Protein AF-A0AAD7TB07-F1 (afdb_monomer)

InterPro domains:
  IPR012337 Ribonuclease H-like superfamily [SSF53098] (1-76)

Secondary structure (DSSP, 8-state):
-HHHHHHTHHHHHHHHHHTT-SSPPPPHHHHHHHHHHHHHHHHHHHHHHHHHT-SS--HHHHHHHHHHHHHHHHHHHHHHHHHHHHHGGGSS----------------

Radius of gyration: 25.09 Å; Cα contacts (8 Å, |Δi|>4): 20; chains: 1; bound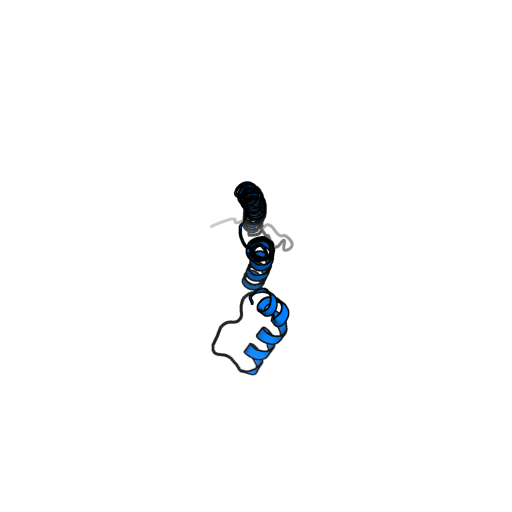ing box: 90×22×50 Å

Foldseek 3Di:
DLVVVLVCLVVVVVVCVVVVPPDDRDDPVVSVVSVLVVVLCVLVVVLCVVVVVDPDDDPVNVVVSVVVSVVSVVVSVVVVVVVVVVVVVVVPDPPDDDDDDDDDDDDD

Solvent-accessible surface area (backbone atoms only — not comparable to full-atom values): 6825 Å² total; per-residue (Å²): 110,71,60,59,54,62,75,37,45,68,60,50,54,51,47,43,61,73,67,64,49,100,62,85,77,80,50,72,67,54,53,50,49,53,53,52,51,46,60,61,46,48,59,54,50,55,52,47,53,62,51,68,74,42,98,73,78,50,70,71,58,50,51,52,54,53,52,48,50,53,52,54,53,56,49,51,52,51,55,53,59,59,54,60,66,57,61,71,67,71,77,70,77,86,78,81,86,71,85,88,77,93,77,85,93,73,88,132

Mean pred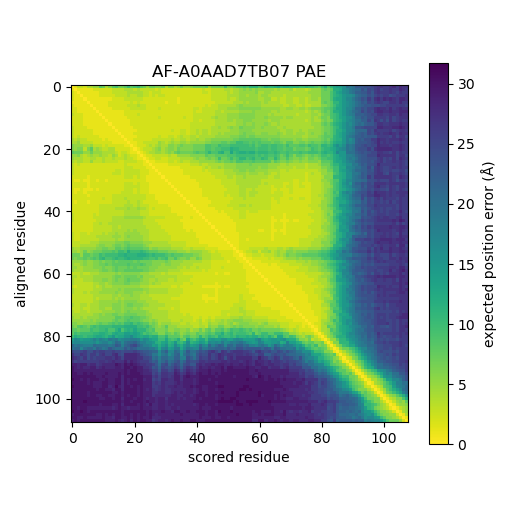icted aligned error: 11.68 Å

Structure (mmCIF, N/CA/C/O backbone):
data_AF-A0AAD7TB07-F1
#
_entry.id   AF-A0AAD7TB07-F1
#
loop_
_atom_site.group_PDB
_atom_site.id
_atom_site.type_symbol
_atom_site.label_atom_id
_atom_site.label_alt_id
_atom_site.label_comp_id
_atom_site.label_asym_id
_atom_site.label_entity_id
_atom_site.label_seq_id
_atom_site.pdbx_PDB_ins_code
_atom_site.Cartn_x
_atom_site.Cartn_y
_atom_site.Cartn_z
_atom_site.occupancy
_atom_site.B_iso_or_equiv
_atom_site.auth_seq_id
_atom_site.auth_comp_id
_atom_site.auth_asym_id
_atom_site.auth_atom_id
_atom_site.pdbx_PDB_model_num
ATOM 1 N N . MET A 1 1 ? -5.532 0.644 -6.893 1.00 85.06 1 MET A N 1
ATOM 2 C CA . MET A 1 1 ? -4.854 1.288 -8.046 1.00 85.06 1 MET A CA 1
ATOM 3 C C . MET A 1 1 ? -3.358 0.994 -8.065 1.00 85.06 1 MET A C 1
ATOM 5 O O . MET A 1 1 ? -2.930 0.288 -8.963 1.00 85.06 1 MET A O 1
ATOM 9 N N . LEU A 1 2 ? -2.570 1.447 -7.079 1.00 94.31 2 LEU A N 1
ATOM 10 C CA . LEU A 1 2 ? -1.108 1.251 -7.095 1.00 94.31 2 LEU A CA 1
ATOM 11 C C . LEU A 1 2 ? -0.678 -0.231 -7.066 1.00 94.31 2 LEU A C 1
ATOM 13 O O . LEU A 1 2 ? 0.256 -0.612 -7.761 1.00 94.31 2 LEU A O 1
ATOM 17 N N . LYS A 1 3 ? -1.416 -1.086 -6.346 1.00 94.38 3 LYS A N 1
ATOM 18 C CA . LYS A 1 3 ? -1.188 -2.540 -6.344 1.00 94.38 3 LYS A CA 1
ATOM 19 C C . LYS A 1 3 ? -1.310 -3.166 -7.741 1.00 94.38 3 LYS A C 1
ATOM 21 O O . LYS A 1 3 ? -0.428 -3.908 -8.143 1.00 94.38 3 LYS A O 1
ATOM 26 N N . LEU A 1 4 ? -2.338 -2.788 -8.508 1.00 95.00 4 LEU A N 1
ATOM 27 C CA . LEU A 1 4 ? -2.518 -3.248 -9.894 1.00 95.00 4 LEU A CA 1
ATOM 28 C C . LEU A 1 4 ? -1.375 -2.781 -10.801 1.00 95.00 4 LEU A C 1
ATOM 30 O O . LEU A 1 4 ? -0.918 -3.532 -11.658 1.00 95.00 4 LEU A O 1
ATOM 34 N N . PHE A 1 5 ? -0.904 -1.547 -10.604 1.00 95.56 5 PHE A N 1
ATOM 35 C CA . PHE A 1 5 ? 0.255 -1.020 -11.323 1.00 95.56 5 PHE A CA 1
ATOM 36 C C . PHE A 1 5 ? 1.509 -1.864 -11.051 1.00 95.56 5 PHE A C 1
ATOM 38 O O . PHE A 1 5 ? 2.207 -2.243 -11.986 1.00 95.56 5 PHE A O 1
ATOM 45 N N . LEU A 1 6 ? 1.750 -2.228 -9.788 1.00 96.38 6 LEU A N 1
ATOM 46 C CA . LEU A 1 6 ? 2.860 -3.097 -9.396 1.00 96.38 6 LEU A CA 1
ATOM 47 C C . LEU A 1 6 ? 2.723 -4.527 -9.946 1.00 96.38 6 LEU A C 1
ATOM 49 O O . LEU A 1 6 ? 3.704 -5.094 -10.423 1.00 96.38 6 LEU A O 1
ATOM 53 N N . GLU A 1 7 ? 1.522 -5.106 -9.900 1.00 96.25 7 GLU A N 1
ATOM 54 C CA . GLU A 1 7 ? 1.222 -6.433 -10.463 1.00 96.25 7 GLU A CA 1
ATOM 55 C C . GLU A 1 7 ? 1.398 -6.463 -11.988 1.00 96.25 7 GLU A C 1
ATOM 57 O O . GLU A 1 7 ? 1.769 -7.488 -12.553 1.00 96.25 7 GLU A O 1
ATOM 62 N N . SER A 1 8 ? 1.200 -5.322 -12.651 1.00 96.62 8 SER A N 1
ATOM 63 C CA . SER A 1 8 ? 1.341 -5.175 -14.102 1.00 96.62 8 SER A CA 1
ATOM 64 C C . SER A 1 8 ? 2.750 -4.762 -14.545 1.00 96.62 8 SER A C 1
ATOM 66 O O . SER A 1 8 ? 2.919 -4.410 -15.712 1.00 96.62 8 SER A O 1
ATOM 68 N N . LYS A 1 9 ? 3.762 -4.789 -13.660 1.00 95.56 9 LYS A N 1
ATOM 69 C CA . LYS A 1 9 ? 5.133 -4.315 -13.940 1.00 95.56 9 LYS A CA 1
ATOM 70 C C . LYS A 1 9 ? 5.672 -4.803 -15.289 1.00 95.56 9 LYS A C 1
ATOM 72 O O . LYS A 1 9 ? 6.070 -3.986 -16.116 1.00 95.56 9 LYS A O 1
ATOM 77 N N . ASP A 1 10 ? 5.645 -6.111 -15.534 1.00 95.50 10 ASP A N 1
ATOM 78 C CA . ASP A 1 10 ? 6.237 -6.696 -16.745 1.00 95.50 10 ASP A CA 1
ATOM 79 C C . ASP A 1 10 ? 5.467 -6.307 -18.012 1.00 95.50 10 ASP A C 1
ATOM 81 O O . ASP A 1 10 ? 6.065 -5.984 -19.039 1.00 95.50 10 ASP A O 1
ATOM 85 N N . ALA A 1 11 ? 4.134 -6.267 -17.929 1.00 96.12 11 ALA A N 1
ATOM 86 C CA . ALA A 1 11 ? 3.282 -5.838 -19.033 1.00 96.12 11 ALA A CA 1
ATOM 87 C C . ALA A 1 11 ? 3.498 -4.355 -19.370 1.00 96.12 11 ALA A C 1
ATOM 89 O O . ALA A 1 11 ? 3.567 -3.993 -20.546 1.00 96.12 11 ALA A O 1
ATOM 90 N N . ILE A 1 12 ? 3.653 -3.504 -18.351 1.00 95.56 12 ILE A N 1
ATOM 91 C CA . ILE A 1 12 ? 3.942 -2.075 -18.511 1.00 95.56 12 ILE A CA 1
ATOM 92 C C . ILE A 1 12 ? 5.305 -1.891 -19.179 1.00 95.56 12 ILE A C 1
ATOM 94 O O . ILE A 1 12 ? 5.385 -1.215 -20.202 1.00 95.56 12 ILE A O 1
ATOM 98 N N . ILE A 1 13 ? 6.358 -2.530 -18.658 1.00 94.88 13 ILE A N 1
ATOM 99 C CA . ILE A 1 13 ? 7.717 -2.439 -19.218 1.00 94.88 13 ILE A CA 1
ATOM 100 C C . ILE A 1 13 ? 7.738 -2.927 -20.671 1.00 94.88 13 ILE A C 1
ATOM 102 O O . ILE A 1 13 ? 8.276 -2.248 -21.545 1.00 94.88 13 ILE A O 1
ATOM 106 N N . SER A 1 14 ? 7.112 -4.074 -20.948 1.00 95.69 14 SER A N 1
ATOM 107 C CA . SER A 1 14 ? 7.032 -4.628 -22.301 1.00 95.69 14 SER A CA 1
ATOM 108 C C . SER A 1 14 ? 6.297 -3.689 -23.258 1.00 95.69 14 SER A C 1
ATOM 110 O O . SER A 1 14 ? 6.785 -3.425 -24.355 1.00 95.69 14 SER A O 1
ATOM 112 N N . THR A 1 15 ? 5.163 -3.128 -22.834 1.00 96.25 15 THR A N 1
ATOM 113 C CA . THR A 1 15 ? 4.376 -2.218 -23.674 1.00 96.25 15 THR A CA 1
ATOM 114 C C . THR A 1 15 ? 5.134 -0.925 -23.952 1.00 96.25 15 THR A C 1
ATOM 116 O O . THR A 1 15 ? 5.172 -0.503 -25.103 1.00 96.25 15 THR A O 1
ATOM 119 N N . LEU A 1 16 ? 5.782 -0.326 -22.943 1.00 96.00 16 LEU A N 1
ATOM 120 C CA . LEU A 1 16 ? 6.603 0.881 -23.111 1.00 96.00 16 LEU A CA 1
ATOM 121 C C . LEU A 1 16 ? 7.719 0.668 -24.140 1.00 96.00 16 LEU A C 1
ATOM 123 O O . LEU A 1 16 ? 7.938 1.534 -24.988 1.00 96.00 16 LEU A O 1
ATOM 127 N N . ALA A 1 17 ? 8.361 -0.504 -24.109 1.00 94.50 17 ALA A N 1
ATOM 128 C CA . ALA A 1 17 ? 9.373 -0.881 -25.087 1.00 94.50 17 ALA A CA 1
ATOM 129 C C . ALA A 1 17 ? 8.785 -1.064 -26.500 1.00 94.50 17 ALA A C 1
ATOM 131 O O . ALA A 1 17 ? 9.354 -0.561 -27.466 1.00 94.50 17 ALA A O 1
ATOM 132 N N . ILE A 1 18 ? 7.637 -1.743 -26.633 1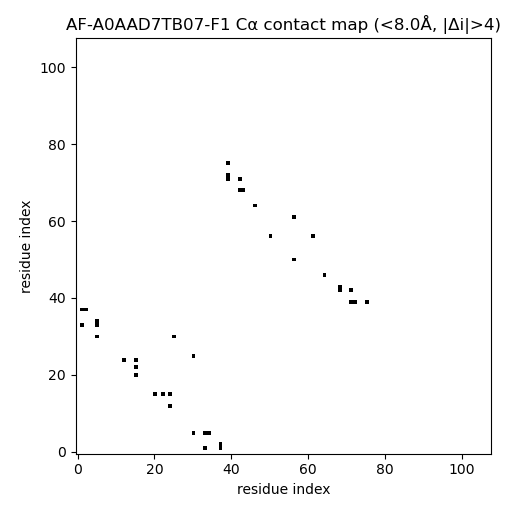.00 97.06 18 ILE A N 1
ATOM 133 C CA . ILE A 1 18 ? 6.989 -2.013 -27.931 1.00 97.06 18 ILE A CA 1
ATOM 134 C C . ILE A 1 18 ? 6.519 -0.724 -28.608 1.00 97.06 18 ILE A C 1
ATOM 136 O O . ILE A 1 18 ? 6.716 -0.549 -29.808 1.00 97.06 18 ILE A O 1
ATOM 140 N N . VAL A 1 19 ? 5.882 0.174 -27.855 1.00 97.00 19 VAL A N 1
ATOM 141 C CA . VAL A 1 19 ? 5.323 1.415 -28.414 1.00 97.00 19 VAL A CA 1
ATOM 142 C C . VAL A 1 19 ? 6.368 2.522 -28.555 1.00 97.00 19 VAL A C 1
ATOM 144 O O . VAL A 1 19 ? 6.028 3.604 -29.028 1.00 97.00 19 VAL A O 1
ATOM 147 N N . ASN A 1 20 ? 7.618 2.260 -28.147 1.00 94.06 20 ASN A N 1
ATOM 148 C CA . ASN A 1 20 ? 8.698 3.241 -28.073 1.00 94.06 20 ASN A CA 1
ATOM 149 C C . ASN A 1 20 ? 8.218 4.542 -27.410 1.00 94.06 20 ASN A C 1
ATOM 151 O O . ASN A 1 20 ? 8.298 5.632 -27.986 1.00 94.06 20 ASN A O 1
ATOM 155 N N . ALA A 1 21 ? 7.604 4.394 -26.232 1.00 93.62 21 ALA A N 1
ATOM 156 C CA . ALA A 1 21 ? 6.968 5.505 -25.545 1.00 93.62 21 ALA A CA 1
ATOM 157 C C . ALA A 1 21 ? 8.008 6.593 -25.217 1.00 93.62 21 ALA A C 1
ATOM 159 O O . ALA A 1 21 ? 9.098 6.262 -24.752 1.00 93.62 21 ALA A O 1
ATOM 160 N N . PRO A 1 22 ? 7.686 7.890 -25.379 1.00 93.38 22 PRO A N 1
ATOM 161 C CA . PRO A 1 22 ? 8.591 8.986 -25.034 1.00 93.38 22 PRO A CA 1
ATOM 162 C C . PRO A 1 22 ? 8.577 9.267 -23.519 1.00 93.38 22 PRO A C 1
ATOM 164 O O . PRO A 1 22 ? 8.451 10.413 -23.094 1.00 93.38 22 PRO A O 1
ATOM 167 N N . VAL A 1 23 ? 8.625 8.214 -22.702 1.00 93.38 23 VAL A N 1
ATOM 168 C CA . VAL A 1 23 ? 8.679 8.289 -21.239 1.00 93.38 23 VAL A CA 1
ATOM 169 C C . VAL A 1 23 ? 9.706 7.295 -20.725 1.00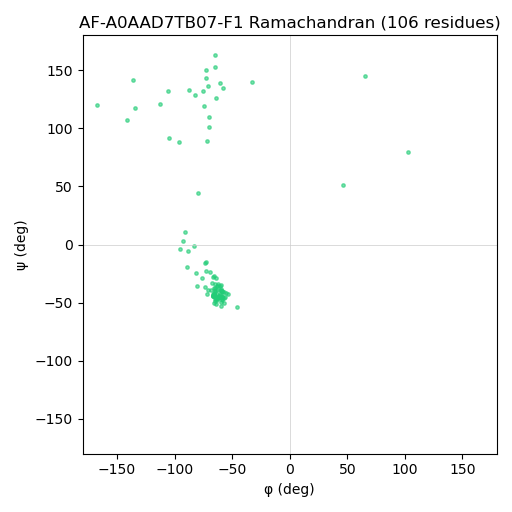 93.38 23 VAL A C 1
ATOM 171 O O . VAL A 1 23 ? 9.805 6.175 -21.229 1.00 93.38 23 VAL A O 1
ATOM 174 N N . ASP A 1 24 ? 10.445 7.702 -19.702 1.00 90.56 24 ASP A N 1
ATOM 175 C CA . ASP A 1 24 ? 11.418 6.828 -19.067 1.00 90.56 24 ASP A CA 1
ATOM 176 C C . ASP A 1 24 ? 10.706 5.734 -18.265 1.00 90.56 24 ASP A C 1
ATOM 178 O O . ASP A 1 24 ? 9.720 5.974 -17.559 1.00 90.56 24 ASP A O 1
ATOM 182 N N . ALA A 1 25 ? 11.204 4.505 -18.383 1.00 90.81 25 ALA A N 1
ATOM 183 C CA . ALA A 1 25 ? 10.756 3.414 -17.535 1.00 90.81 25 ALA A CA 1
ATOM 184 C C . ALA A 1 25 ? 11.301 3.607 -16.114 1.00 90.81 25 ALA A C 1
ATOM 186 O O . ALA A 1 25 ? 12.452 4.004 -15.934 1.00 90.81 25 ALA A O 1
ATOM 187 N N . LEU A 1 26 ? 10.492 3.256 -15.112 1.00 95.12 26 LEU A N 1
ATOM 188 C CA . LEU A 1 26 ? 10.942 3.237 -13.722 1.00 95.12 26 LEU A CA 1
ATOM 189 C C . LEU A 1 26 ? 12.150 2.303 -13.563 1.00 95.12 26 LEU A C 1
ATOM 191 O O . LEU A 1 26 ? 12.147 1.158 -14.038 1.00 95.12 26 LEU A O 1
ATOM 195 N N . THR A 1 27 ? 13.152 2.786 -12.844 1.00 95.19 27 THR A N 1
ATOM 196 C CA . THR A 1 27 ? 14.313 2.022 -12.395 1.00 95.19 27 THR A CA 1
ATOM 197 C C . THR A 1 27 ? 13.902 0.924 -11.415 1.00 95.19 27 THR A C 1
ATOM 199 O O . THR A 1 27 ? 12.815 0.931 -10.834 1.00 95.19 27 THR A O 1
ATOM 202 N N . GLN A 1 28 ? 14.785 -0.054 -11.203 1.00 93.44 28 GLN A N 1
ATOM 203 C CA . GLN A 1 28 ? 14.520 -1.127 -10.243 1.00 93.44 28 GLN A CA 1
ATOM 204 C C . GLN A 1 28 ? 14.308 -0.587 -8.818 1.00 93.44 28 GLN A C 1
ATOM 206 O O . GLN A 1 28 ? 13.406 -1.058 -8.132 1.00 93.44 28 GLN A O 1
ATOM 211 N N . GLU A 1 29 ? 15.068 0.434 -8.417 1.00 94.44 29 GLU A N 1
ATOM 212 C CA . GLU A 1 29 ? 14.917 1.096 -7.117 1.00 94.44 29 GLU A CA 1
ATOM 213 C C . GLU A 1 29 ? 13.532 1.739 -6.970 1.00 94.44 29 GLU A C 1
ATOM 215 O O . GLU A 1 29 ? 12.861 1.543 -5.960 1.00 94.44 29 GLU A O 1
ATOM 220 N N . GLU A 1 30 ? 13.042 2.431 -8.002 1.00 95.12 30 GLU A N 1
ATOM 221 C CA . GLU A 1 30 ? 11.698 3.020 -7.990 1.00 95.12 30 GLU A CA 1
ATOM 222 C C . GLU A 1 30 ? 10.597 1.953 -7.923 1.00 95.12 30 GLU A C 1
ATOM 224 O O . GLU A 1 30 ? 9.611 2.128 -7.206 1.00 95.12 30 GLU A O 1
ATOM 229 N N . TRP A 1 31 ? 10.761 0.813 -8.603 1.00 95.88 31 TRP A N 1
ATOM 230 C CA . TRP A 1 31 ? 9.830 -0.315 -8.468 1.00 95.88 31 TRP A CA 1
ATOM 231 C C . TRP A 1 31 ? 9.801 -0.894 -7.054 1.00 95.88 31 TRP A C 1
ATOM 233 O O . TRP A 1 31 ? 8.742 -1.328 -6.589 1.00 95.88 31 TRP A O 1
ATOM 243 N N . ASP A 1 32 ? 10.945 -0.918 -6.378 1.00 94.06 32 ASP A N 1
ATOM 244 C CA . ASP A 1 32 ? 11.033 -1.388 -5.001 1.00 94.06 32 ASP A CA 1
ATOM 245 C C . ASP A 1 32 ? 10.380 -0.386 -4.039 1.00 94.06 32 ASP A C 1
ATOM 247 O O . ASP A 1 32 ? 9.586 -0.800 -3.194 1.00 94.06 32 ASP A O 1
ATOM 251 N N . VAL A 1 33 ? 10.542 0.923 -4.266 1.00 93.88 33 VAL A N 1
ATOM 252 C CA . VAL A 1 33 ? 9.786 1.966 -3.546 1.00 93.88 33 VAL A CA 1
ATOM 253 C C . VAL A 1 33 ? 8.277 1.796 -3.744 1.00 93.88 33 VAL A C 1
ATOM 255 O O . VAL A 1 33 ? 7.522 1.836 -2.773 1.00 93.88 33 VAL A O 1
ATOM 258 N N . VAL A 1 34 ? 7.799 1.550 -4.969 1.00 95.62 34 VAL A N 1
ATOM 259 C CA . VAL A 1 34 ? 6.363 1.312 -5.228 1.00 95.62 34 VAL A CA 1
ATOM 260 C C . VAL A 1 34 ? 5.847 0.110 -4.425 1.00 95.62 34 VAL A C 1
ATOM 262 O O . VAL A 1 34 ? 4.740 0.158 -3.877 1.00 95.62 34 VAL A O 1
ATOM 265 N N . ARG A 1 35 ? 6.644 -0.958 -4.311 1.00 94.69 35 ARG A N 1
ATOM 266 C CA . ARG A 1 35 ? 6.309 -2.158 -3.527 1.00 94.69 35 ARG A CA 1
ATOM 267 C C . ARG A 1 35 ? 6.244 -1.865 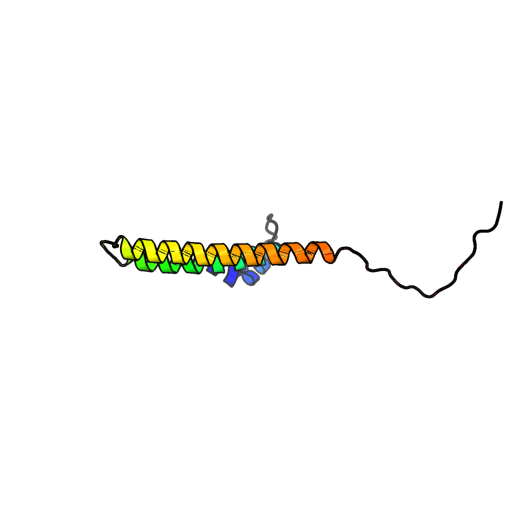-2.029 1.00 94.69 35 ARG A C 1
ATOM 269 O O . ARG A 1 35 ? 5.295 -2.290 -1.364 1.00 94.69 35 ARG A O 1
ATOM 276 N N . GLU A 1 36 ? 7.205 -1.113 -1.508 1.00 93.00 36 GLU A N 1
ATOM 277 C CA . GLU A 1 36 ? 7.211 -0.668 -0.111 1.00 93.00 36 GLU A CA 1
ATOM 278 C C . GLU A 1 36 ? 5.996 0.213 0.202 1.00 93.00 36 GLU A C 1
ATOM 280 O O . GLU A 1 36 ? 5.288 -0.025 1.183 1.00 93.00 36 GLU A O 1
ATOM 285 N N . VAL A 1 37 ? 5.679 1.171 -0.672 1.00 94.00 37 VAL A N 1
ATOM 286 C CA . VAL A 1 37 ? 4.506 2.041 -0.523 1.00 94.00 37 VAL A CA 1
ATOM 287 C C . VAL A 1 37 ? 3.214 1.225 -0.518 1.00 94.00 37 VAL A C 1
ATOM 289 O O . VAL A 1 37 ? 2.355 1.467 0.330 1.00 94.00 37 VAL A O 1
ATOM 292 N N . CYS A 1 38 ? 3.072 0.224 -1.395 1.00 95.19 38 CYS A N 1
ATOM 293 C CA . CYS A 1 38 ? 1.908 -0.670 -1.373 1.00 95.19 38 CYS A CA 1
ATOM 294 C C . CYS A 1 38 ? 1.763 -1.393 -0.026 1.00 95.19 38 CYS A C 1
ATOM 296 O O . CYS A 1 38 ? 0.651 -1.503 0.484 1.00 95.19 38 CYS A O 1
ATOM 298 N N . THR A 1 39 ? 2.877 -1.828 0.566 1.00 92.31 39 THR A N 1
ATOM 299 C CA . THR A 1 39 ? 2.896 -2.516 1.868 1.00 92.31 39 THR A CA 1
ATOM 300 C C . THR A 1 39 ? 2.423 -1.597 2.995 1.00 92.31 39 THR A C 1
ATOM 302 O O . THR A 1 39 ? 1.612 -1.988 3.833 1.00 92.31 39 THR A O 1
ATOM 305 N N . VAL A 1 40 ? 2.874 -0.339 3.003 1.00 93.81 40 VAL A N 1
ATOM 306 C CA . VAL A 1 40 ? 2.413 0.649 3.990 1.00 93.81 40 VAL A CA 1
ATOM 307 C C . VAL A 1 40 ? 0.924 0.944 3.798 1.00 93.81 40 VAL A C 1
ATOM 309 O O . VAL A 1 40 ? 0.161 0.906 4.767 1.00 93.81 40 VAL A O 1
ATOM 312 N N . LEU A 1 41 ? 0.501 1.211 2.559 1.00 95.50 41 LEU A 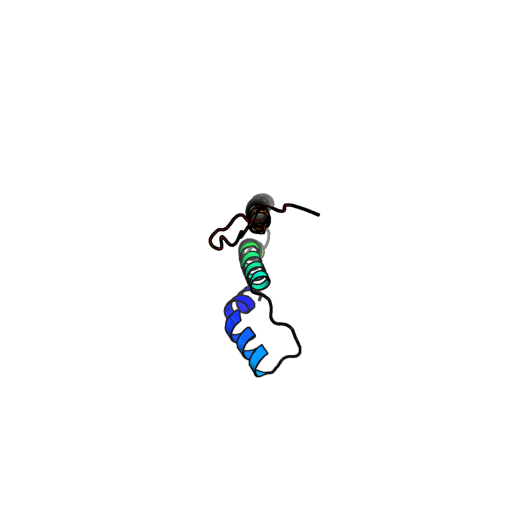N 1
ATOM 313 C CA . LEU A 1 41 ? -0.872 1.604 2.228 1.00 95.50 41 LEU A CA 1
ATOM 314 C C . LEU A 1 41 ? -1.908 0.508 2.496 1.00 95.50 41 LEU A C 1
ATOM 316 O O . LEU A 1 41 ? -3.048 0.844 2.806 1.00 95.50 41 LEU A O 1
ATOM 320 N N . GLU A 1 42 ? -1.530 -0.770 2.456 1.00 95.19 42 GLU A N 1
ATOM 321 C CA . GLU A 1 42 ? -2.429 -1.884 2.787 1.00 95.19 42 GLU A CA 1
ATOM 322 C C . GLU A 1 42 ? -3.047 -1.726 4.187 1.00 95.19 42 GLU A C 1
ATOM 324 O O . GLU A 1 42 ? -4.250 -1.908 4.376 1.00 95.19 42 GLU A O 1
ATOM 329 N N . SER A 1 43 ? -2.256 -1.295 5.174 1.00 95.44 43 SER A N 1
ATOM 330 C CA . SER A 1 43 ? -2.769 -1.056 6.528 1.00 95.44 43 SER A CA 1
ATOM 331 C C . SER A 1 43 ? -3.788 0.093 6.588 1.00 95.44 43 SER A C 1
ATOM 333 O O . SER A 1 43 ? -4.762 0.024 7.339 1.00 95.44 43 SER A O 1
ATOM 335 N N . PHE A 1 44 ? -3.619 1.126 5.759 1.00 96.81 44 PHE A N 1
ATOM 336 C CA . PHE A 1 44 ? -4.562 2.244 5.657 1.00 96.81 44 PHE A CA 1
ATOM 337 C C . PHE A 1 44 ? -5.848 1.847 4.933 1.00 96.81 44 PHE A C 1
ATOM 339 O O . PHE A 1 44 ? -6.925 2.308 5.313 1.00 96.81 44 PHE A O 1
ATOM 346 N N . GLU A 1 45 ? -5.753 0.988 3.919 1.00 96.62 45 GLU A N 1
ATOM 347 C CA . GLU A 1 45 ? -6.912 0.411 3.239 1.00 96.62 45 GLU A CA 1
ATOM 348 C C . GLU A 1 45 ? -7.769 -0.383 4.229 1.00 96.62 45 GLU A C 1
ATOM 350 O O . GLU A 1 45 ? -8.960 -0.106 4.346 1.00 96.62 45 GLU A O 1
ATOM 355 N N . GLN A 1 46 ? -7.164 -1.278 5.018 1.00 96.44 46 GLN A N 1
ATOM 356 C CA . GLN A 1 46 ? -7.877 -2.066 6.032 1.00 96.44 46 GLN A CA 1
ATOM 357 C C . GLN A 1 46 ? -8.612 -1.180 7.047 1.00 96.44 46 GLN A C 1
ATOM 359 O O . GLN A 1 46 ? -9.791 -1.396 7.324 1.00 96.44 46 GLN A O 1
ATOM 364 N N . VAL A 1 47 ? -7.946 -0.144 7.569 1.00 97.62 47 VAL A N 1
ATOM 365 C CA . VAL A 1 47 ? -8.568 0.803 8.509 1.00 97.62 47 VAL A CA 1
ATOM 366 C C . VAL A 1 47 ? -9.699 1.592 7.848 1.00 97.62 47 VAL A C 1
ATOM 368 O O . VAL A 1 47 ? -10.734 1.822 8.470 1.00 97.62 47 VAL A O 1
ATOM 371 N N . THR A 1 48 ? -9.522 1.997 6.592 1.00 97.06 48 THR A N 1
ATOM 372 C CA . THR A 1 48 ? -10.534 2.749 5.843 1.00 97.06 48 THR A CA 1
ATOM 373 C C . THR A 1 48 ? -11.768 1.893 5.576 1.00 97.06 48 THR A C 1
ATOM 375 O O . THR A 1 48 ? -12.880 2.363 5.800 1.00 97.06 48 THR A O 1
ATOM 378 N N . VAL A 1 49 ? -11.588 0.633 5.166 1.00 97.75 49 VAL A N 1
ATOM 379 C CA . VAL A 1 49 ? -12.678 -0.341 4.993 1.00 97.75 49 VAL A CA 1
ATOM 380 C C . VAL A 1 49 ? -13.445 -0.506 6.304 1.00 97.75 49 VAL A C 1
ATOM 382 O O . VAL A 1 49 ? -14.660 -0.317 6.330 1.00 97.75 49 VAL A O 1
ATOM 385 N N . GLU A 1 50 ? -12.731 -0.747 7.402 1.00 96.69 50 GLU A N 1
ATOM 386 C CA . GLU A 1 50 ? -13.301 -0.941 8.738 1.00 96.69 50 GLU A CA 1
ATOM 387 C C . GLU A 1 50 ? -14.091 0.281 9.246 1.00 96.69 50 GLU A C 1
ATOM 389 O O . GLU A 1 50 ? -15.138 0.137 9.880 1.00 96.69 50 GLU A O 1
ATOM 394 N N . ILE A 1 51 ? -13.603 1.495 8.974 1.00 97.00 51 ILE A N 1
ATOM 395 C CA . ILE A 1 51 ? -14.285 2.756 9.310 1.00 97.00 51 ILE A CA 1
ATOM 396 C C . ILE A 1 51 ? -15.506 2.966 8.411 1.00 97.00 51 ILE A C 1
ATOM 398 O O . ILE A 1 51 ? -16.564 3.358 8.893 1.00 97.00 51 ILE A O 1
ATOM 402 N N . SER A 1 52 ? -15.376 2.694 7.111 1.00 97.06 52 SER A N 1
ATOM 403 C CA . SER A 1 52 ? -16.442 2.913 6.126 1.00 97.06 52 SER A CA 1
ATOM 404 C C . SER A 1 52 ? -17.629 1.959 6.284 1.00 97.06 52 SER A C 1
ATOM 406 O O . SER A 1 52 ? -18.739 2.291 5.873 1.00 97.06 52 SER A O 1
ATOM 408 N N . ALA A 1 53 ? -17.410 0.795 6.902 1.00 96.75 53 ALA A N 1
ATOM 409 C CA . ALA A 1 53 ? -18.455 -0.178 7.199 1.00 96.75 53 ALA A CA 1
ATOM 410 C C . ALA A 1 53 ? -19.380 0.259 8.353 1.00 96.75 53 ALA A C 1
ATOM 412 O O . ALA A 1 53 ? -20.469 -0.293 8.516 1.00 96.75 53 ALA A O 1
ATOM 413 N N . GLU A 1 54 ? -18.976 1.250 9.154 1.00 95.00 54 GLU A N 1
ATOM 414 C CA . GLU A 1 54 ? -19.740 1.728 10.304 1.00 95.00 54 GLU A CA 1
ATOM 415 C C . GLU A 1 54 ? -20.407 3.078 10.034 1.00 95.00 54 GLU A C 1
ATOM 417 O O . GLU A 1 54 ? -19.778 4.052 9.630 1.00 95.00 54 GLU A O 1
ATOM 422 N N . ARG A 1 55 ? -21.700 3.180 10.366 1.00 94.88 55 ARG A N 1
ATOM 423 C CA . ARG A 1 55 ? -22.436 4.453 10.287 1.00 94.88 55 ARG A CA 1
ATOM 424 C C . ARG A 1 55 ? -21.939 5.487 11.305 1.00 94.88 55 ARG A C 1
ATOM 426 O O . ARG A 1 55 ? -21.995 6.683 11.039 1.00 94.88 55 ARG A O 1
ATOM 433 N N . TYR A 1 56 ? -21.492 5.025 12.473 1.00 95.94 56 TYR A N 1
ATOM 434 C CA . TYR A 1 56 ? -20.961 5.862 13.547 1.00 95.94 56 TYR A CA 1
ATOM 435 C C . TYR A 1 56 ? -19.782 5.155 14.203 1.00 95.94 56 TYR A C 1
ATOM 437 O O . TYR A 1 56 ? -19.967 4.205 14.961 1.00 95.94 56 TYR A O 1
ATOM 445 N N . VAL A 1 57 ? -18.577 5.647 13.934 1.00 96.25 57 VAL A N 1
ATOM 446 C CA . VAL A 1 57 ? -17.360 5.099 14.532 1.00 96.25 57 VAL A CA 1
ATOM 447 C C . VAL A 1 57 ? -17.163 5.680 15.925 1.00 96.25 57 VAL A C 1
ATOM 449 O O . VAL A 1 57 ? -17.175 6.897 16.123 1.00 96.25 57 VAL A O 1
ATOM 452 N N . THR A 1 58 ? -16.962 4.810 16.911 1.00 97.62 58 THR A N 1
ATOM 453 C CA . THR A 1 58 ? -16.700 5.239 18.290 1.00 97.62 58 THR A CA 1
ATOM 454 C C . THR A 1 58 ? -15.295 5.827 18.448 1.00 97.62 58 THR A C 1
ATOM 456 O O . THR A 1 58 ? -14.337 5.419 17.785 1.00 97.62 58 THR A O 1
ATOM 459 N N . ALA A 1 59 ? -15.139 6.761 19.391 1.00 97.25 59 ALA A N 1
ATOM 460 C CA . ALA A 1 59 ? -13.839 7.362 19.694 1.00 97.25 59 ALA A CA 1
ATOM 461 C C . ALA A 1 59 ? -12.802 6.325 20.168 1.00 97.25 59 ALA A C 1
ATOM 463 O O . ALA A 1 59 ? -11.624 6.428 19.828 1.00 97.25 59 ALA A O 1
ATOM 464 N N . SER A 1 60 ? -13.234 5.304 20.916 1.00 97.94 60 SER A N 1
ATOM 465 C CA . SER A 1 60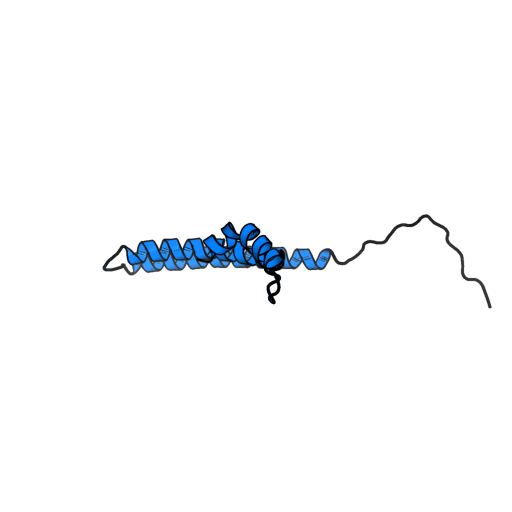 ? -12.368 4.208 21.363 1.00 97.94 60 SER A CA 1
ATOM 466 C C . SER A 1 60 ? -11.821 3.397 20.186 1.00 97.94 60 SER A C 1
ATOM 468 O O . SER A 1 60 ? -10.624 3.112 20.156 1.00 97.94 60 SER A O 1
ATOM 470 N N . LYS A 1 61 ? -12.655 3.088 19.184 1.00 96.75 61 LYS A N 1
ATOM 471 C CA . LYS A 1 61 ? -12.221 2.406 17.958 1.00 96.75 61 LYS A CA 1
ATOM 472 C C . LYS A 1 61 ? -11.244 3.267 17.157 1.00 96.75 61 LYS A C 1
ATOM 474 O O . LYS A 1 61 ? -10.165 2.790 16.809 1.00 96.75 61 LYS A O 1
ATOM 479 N N . MET A 1 62 ? -11.556 4.550 16.955 1.00 97.12 62 MET A N 1
ATOM 480 C CA . MET A 1 62 ? -10.646 5.490 16.284 1.00 97.12 62 MET A CA 1
ATOM 481 C C . MET A 1 62 ? -9.281 5.561 16.971 1.00 97.12 62 MET A C 1
ATOM 483 O O . MET A 1 62 ? -8.251 5.501 16.304 1.00 97.12 62 MET A O 1
ATOM 487 N N . LEU A 1 63 ? -9.252 5.649 18.304 1.00 98.12 63 LEU A N 1
ATOM 488 C CA . LEU A 1 63 ? -8.006 5.712 19.063 1.00 98.12 63 LEU A CA 1
ATOM 489 C C . LEU A 1 63 ? -7.127 4.478 18.815 1.00 98.12 63 LEU A C 1
ATOM 491 O O . LEU A 1 63 ? -5.927 4.626 18.575 1.00 98.12 63 LEU A O 1
ATOM 495 N N . LEU A 1 64 ? -7.715 3.279 18.841 1.00 98.06 64 LEU A N 1
ATOM 496 C CA . LEU A 1 64 ? -6.994 2.031 18.588 1.00 98.06 64 LEU A CA 1
ATOM 497 C C . LEU A 1 64 ? -6.439 1.973 17.160 1.00 98.06 64 LEU A C 1
ATOM 499 O O . LEU A 1 64 ? -5.253 1.691 16.985 1.00 98.06 64 LEU A O 1
ATOM 503 N N . LEU A 1 65 ? -7.259 2.297 16.157 1.00 97.75 65 LEU A N 1
ATOM 504 C CA . LEU A 1 65 ? -6.857 2.282 14.746 1.00 97.75 65 LEU A CA 1
ATOM 505 C C . LEU A 1 65 ? -5.732 3.293 14.477 1.00 97.75 65 LEU A C 1
ATOM 507 O O . LEU A 1 65 ? -4.702 2.934 13.906 1.00 97.75 65 LEU A O 1
ATOM 511 N N . CYS A 1 66 ? -5.860 4.525 14.979 1.00 97.25 66 CYS A N 1
ATOM 512 C CA . CYS A 1 66 ? -4.827 5.556 14.855 1.00 97.25 66 CYS A CA 1
ATOM 513 C C . CYS A 1 66 ? -3.501 5.129 15.499 1.00 97.25 66 CYS A C 1
ATOM 515 O O . CYS A 1 66 ? -2.437 5.300 14.903 1.00 97.25 66 CYS A O 1
ATOM 517 N N . LYS A 1 67 ? -3.539 4.552 16.708 1.00 98.00 67 LYS A N 1
ATOM 518 C CA . LYS A 1 67 ? -2.331 4.057 17.389 1.00 98.00 67 LYS A CA 1
ATOM 519 C C . LYS A 1 67 ? -1.698 2.879 16.648 1.00 98.00 67 LYS A C 1
ATOM 521 O O . LYS A 1 67 ? -0.471 2.803 16.571 1.00 98.00 67 LYS A O 1
ATOM 526 N N . GLY A 1 68 ? -2.517 1.992 16.086 1.00 96.88 68 GLY A N 1
ATOM 527 C CA . GLY A 1 68 ? -2.073 0.891 15.235 1.00 96.88 68 GLY A CA 1
ATOM 528 C C . GLY A 1 68 ? -1.318 1.389 14.004 1.00 96.88 68 GLY A C 1
ATOM 529 O O . GLY A 1 68 ? -0.163 1.009 13.807 1.00 96.88 68 GLY A O 1
ATOM 530 N N . LEU A 1 69 ? -1.919 2.308 13.241 1.00 97.19 69 LEU A N 1
ATOM 531 C CA . LEU A 1 69 ? -1.292 2.909 12.059 1.00 97.19 69 LEU A CA 1
ATOM 532 C C . LEU A 1 69 ? 0.018 3.621 12.410 1.00 97.19 69 LEU A C 1
ATOM 534 O O . LEU A 1 69 ? 1.045 3.343 11.797 1.00 97.19 69 LEU A O 1
ATOM 538 N N . GLN A 1 70 ? 0.027 4.450 13.461 1.00 96.81 70 GLN A N 1
ATOM 539 C CA . GLN A 1 70 ? 1.245 5.123 13.935 1.00 96.81 70 GLN A CA 1
ATOM 540 C C . GLN A 1 70 ? 2.381 4.131 14.213 1.00 96.81 70 GLN A C 1
ATOM 542 O O . GLN A 1 70 ? 3.528 4.375 13.837 1.00 96.81 70 GLN A O 1
ATOM 547 N N . LYS A 1 71 ? 2.076 2.994 14.849 1.00 96.38 71 LYS A N 1
ATOM 548 C CA . LYS A 1 71 ? 3.064 1.950 15.145 1.00 96.38 71 LYS A CA 1
ATOM 549 C C . LYS A 1 71 ? 3.596 1.287 13.871 1.00 96.38 71 LYS A C 1
ATOM 551 O O . LYS A 1 71 ? 4.803 1.068 13.772 1.00 96.38 71 LYS A O 1
ATOM 556 N N . ILE A 1 72 ? 2.721 0.966 12.918 1.00 94.50 72 ILE A N 1
ATOM 557 C CA . ILE A 1 72 ? 3.094 0.321 11.650 1.00 94.50 72 ILE A CA 1
ATOM 558 C C . ILE A 1 72 ? 3.974 1.253 10.812 1.00 94.50 72 ILE A C 1
ATOM 560 O O . ILE A 1 72 ? 5.037 0.832 10.354 1.00 94.50 72 ILE A O 1
ATOM 564 N N . THR A 1 73 ? 3.591 2.522 10.666 1.00 93.94 73 THR A N 1
ATOM 565 C CA . THR A 1 73 ? 4.372 3.505 9.903 1.00 93.94 73 THR A CA 1
ATOM 566 C C . THR A 1 73 ? 5.715 3.796 10.575 1.00 93.94 73 THR A C 1
ATOM 568 O O . THR A 1 73 ? 6.743 3.821 9.904 1.00 93.94 73 THR A O 1
ATOM 571 N N . ALA A 1 74 ? 5.752 3.930 11.907 1.00 93.88 74 ALA A N 1
ATOM 572 C CA . ALA A 1 74 ? 7.007 4.124 12.636 1.00 93.88 74 ALA A CA 1
ATOM 573 C C . ALA A 1 74 ? 7.966 2.932 12.491 1.00 93.88 74 ALA A C 1
ATOM 575 O O . ALA A 1 74 ? 9.182 3.116 12.468 1.00 93.88 74 ALA A O 1
ATOM 576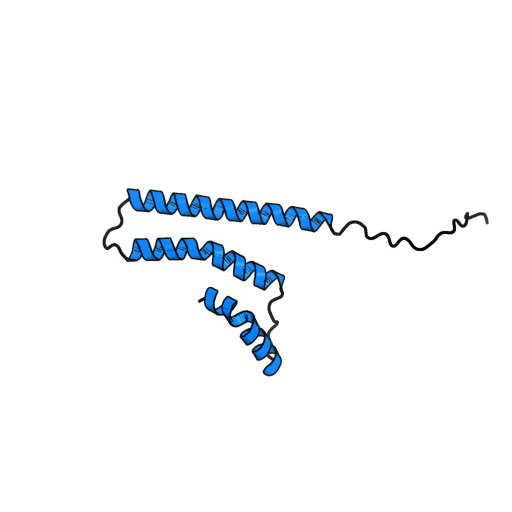 N N . ARG A 1 75 ? 7.435 1.707 12.393 1.00 92.00 75 ARG A N 1
ATOM 577 C CA . ARG A 1 75 ? 8.238 0.511 12.122 1.00 92.00 75 ARG A CA 1
ATOM 578 C C . ARG A 1 75 ? 8.854 0.564 10.722 1.00 92.00 75 ARG A C 1
ATOM 580 O O . ARG A 1 75 ? 10.066 0.411 10.618 1.00 92.00 75 ARG A O 1
ATOM 587 N N . HIS A 1 76 ? 8.052 0.840 9.694 1.00 89.31 76 HIS A N 1
ATOM 588 C CA . HIS A 1 76 ? 8.544 0.936 8.315 1.00 89.31 76 HIS A CA 1
ATOM 589 C C . HIS A 1 76 ? 9.604 2.034 8.167 1.00 89.31 76 HIS A C 1
ATOM 591 O O . HIS A 1 76 ? 10.640 1.806 7.554 1.00 89.31 76 HIS A O 1
ATOM 597 N N . GLN A 1 77 ? 9.422 3.186 8.822 1.00 87.31 77 GLN A N 1
ATOM 598 C CA . GLN A 1 77 ? 10.422 4.258 8.809 1.00 87.31 77 GLN A CA 1
ATOM 599 C C . GLN A 1 77 ? 11.784 3.798 9.352 1.00 87.31 77 GLN A C 1
ATOM 601 O O . GLN A 1 77 ? 12.822 4.154 8.799 1.00 87.31 77 GLN A O 1
ATOM 606 N N . ARG A 1 78 ? 11.797 2.999 10.429 1.00 89.00 78 ARG A N 1
ATOM 607 C CA . ARG A 1 78 ? 13.042 2.466 11.007 1.00 89.00 78 ARG A CA 1
ATOM 608 C C . ARG A 1 78 ? 13.728 1.492 10.059 1.00 89.00 78 ARG A C 1
ATOM 610 O O . ARG A 1 78 ? 14.945 1.559 9.910 1.00 89.00 78 ARG A O 1
ATOM 617 N N . GLU A 1 79 ? 12.950 0.616 9.430 1.00 83.56 79 GLU A N 1
ATOM 618 C CA . GLU A 1 79 ? 13.450 -0.370 8.469 1.00 83.56 79 GLU A CA 1
ATOM 619 C C . GLU A 1 79 ? 14.107 0.328 7.264 1.00 83.56 79 GLU A C 1
ATOM 621 O O . GLU A 1 79 ? 15.244 -0.006 6.934 1.00 83.56 79 GLU A O 1
ATOM 626 N N . VAL A 1 80 ? 13.487 1.385 6.723 1.00 78.38 80 VAL A N 1
ATOM 627 C CA . VAL A 1 80 ? 14.062 2.222 5.649 1.00 78.38 80 VAL A CA 1
ATOM 628 C C . VAL A 1 80 ? 15.351 2.923 6.097 1.00 78.38 80 VAL A C 1
ATOM 630 O O . VAL A 1 80 ? 16.366 2.877 5.409 1.00 78.38 80 VAL A O 1
ATOM 633 N N . THR A 1 81 ? 15.378 3.536 7.285 1.00 73.12 81 THR A N 1
ATOM 634 C CA . THR A 1 81 ? 16.598 4.224 7.758 1.00 73.12 81 THR A CA 1
ATOM 635 C C . THR A 1 81 ? 17.768 3.271 8.031 1.00 73.12 81 THR A C 1
ATOM 637 O O . THR A 1 81 ? 18.929 3.661 7.901 1.00 73.12 81 THR A O 1
ATOM 640 N N . ALA A 1 82 ? 17.487 2.014 8.386 1.00 68.62 82 ALA A N 1
ATOM 641 C CA . ALA A 1 82 ? 18.510 1.002 8.631 1.00 68.62 82 ALA A CA 1
ATOM 642 C C . ALA A 1 82 ? 19.130 0.455 7.333 1.00 68.62 82 ALA A C 1
ATOM 644 O O . ALA A 1 82 ? 20.292 0.038 7.341 1.00 68.62 82 ALA A O 1
ATOM 645 N N . THR A 1 83 ? 18.390 0.450 6.221 1.00 58.59 83 THR A N 1
ATOM 646 C CA . THR A 1 83 ? 18.902 0.013 4.913 1.00 58.59 83 THR A CA 1
ATOM 647 C C . THR A 1 83 ? 19.718 1.104 4.225 1.00 58.59 83 THR A C 1
ATOM 649 O O . THR A 1 83 ? 20.765 0.786 3.661 1.00 58.59 83 THR A O 1
ATOM 652 N N . THR A 1 84 ? 19.356 2.386 4.366 1.00 56.47 84 THR A N 1
ATOM 653 C CA . THR A 1 84 ? 20.142 3.513 3.819 1.00 56.47 84 THR A CA 1
ATOM 654 C C . THR A 1 84 ? 21.572 3.562 4.375 1.00 56.47 84 THR A C 1
ATOM 656 O O . THR A 1 84 ? 22.515 3.861 3.644 1.00 56.47 84 THR A O 1
ATOM 659 N N . HIS A 1 85 ? 21.773 3.191 5.644 1.00 49.50 85 HIS A N 1
ATOM 660 C CA . HIS A 1 85 ? 23.101 3.189 6.269 1.00 49.50 85 HIS A CA 1
ATOM 661 C C . HIS A 1 85 ? 24.032 2.063 5.777 1.00 49.50 85 HIS A C 1
ATOM 663 O O . HIS A 1 85 ? 25.235 2.139 6.001 1.00 49.50 85 HIS A O 1
ATOM 669 N N . LYS A 1 86 ? 23.516 1.029 5.092 1.00 40.94 86 LYS A N 1
ATOM 670 C CA . LYS A 1 86 ? 24.334 -0.069 4.537 1.00 40.94 86 LYS A CA 1
ATOM 671 C C . LYS A 1 86 ? 24.838 0.195 3.117 1.00 40.94 86 LYS A C 1
ATOM 673 O O . LYS A 1 86 ? 25.798 -0.445 2.691 1.00 40.94 86 LYS A O 1
ATOM 678 N N . THR A 1 87 ? 24.220 1.118 2.381 1.00 42.72 87 THR A N 1
ATOM 679 C CA . THR A 1 87 ? 24.599 1.412 0.988 1.00 42.72 87 THR A CA 1
ATOM 680 C C . THR A 1 87 ? 25.810 2.349 0.904 1.00 42.72 87 THR A C 1
ATOM 682 O O . THR A 1 87 ? 26.575 2.265 -0.053 1.00 42.72 87 THR A O 1
ATOM 685 N N . SER A 1 88 ? 26.065 3.163 1.938 1.00 38.62 88 SER A N 1
ATOM 686 C CA . SER A 1 88 ? 27.260 4.024 2.004 1.00 38.62 88 SER A CA 1
ATOM 687 C C . SER A 1 88 ? 28.566 3.257 2.269 1.00 38.62 88 SER A C 1
ATOM 689 O O . SER A 1 88 ? 29.629 3.742 1.891 1.00 38.62 88 SER A O 1
ATOM 691 N N . ASP A 1 89 ? 28.511 2.054 2.853 1.00 37.22 89 ASP A N 1
ATOM 692 C CA . ASP A 1 89 ? 29.708 1.250 3.164 1.00 37.22 89 ASP A CA 1
ATOM 693 C C . ASP A 1 89 ? 30.160 0.334 2.007 1.00 37.22 89 ASP A C 1
ATOM 695 O O . ASP A 1 89 ? 31.216 -0.290 2.087 1.00 37.22 89 ASP A O 1
ATOM 699 N N . ARG A 1 90 ? 29.408 0.248 0.896 1.00 37.91 90 ARG A N 1
ATOM 700 C CA . ARG A 1 90 ? 29.779 -0.583 -0.274 1.00 37.91 90 ARG A CA 1
ATOM 701 C C . ARG A 1 90 ? 30.515 0.156 -1.396 1.00 37.91 90 ARG A C 1
ATOM 703 O O . ARG A 1 90 ? 30.955 -0.495 -2.339 1.00 37.91 90 ARG A O 1
ATOM 710 N N . VAL A 1 91 ? 30.703 1.474 -1.296 1.00 42.88 91 VAL A N 1
ATOM 711 C CA . VAL A 1 91 ? 31.466 2.264 -2.292 1.00 42.88 91 VAL A CA 1
ATOM 712 C C . VAL A 1 91 ? 32.955 2.399 -1.907 1.00 42.88 91 VAL A C 1
ATOM 714 O O . VAL A 1 91 ? 33.745 3.007 -2.622 1.00 42.88 91 VAL A O 1
ATOM 717 N N . GLY A 1 92 ? 33.388 1.773 -0.807 1.00 44.50 92 GLY A N 1
ATOM 718 C CA . GLY A 1 92 ? 34.782 1.756 -0.363 1.00 44.50 92 GLY A CA 1
ATOM 719 C C . GLY A 1 92 ? 35.484 0.422 -0.619 1.00 44.50 92 GLY A C 1
ATOM 720 O O . GLY A 1 92 ? 35.503 -0.436 0.253 1.00 44.50 92 GLY A O 1
ATOM 721 N N . GLY A 1 93 ? 36.135 0.281 -1.777 1.00 38.66 93 GLY A N 1
ATOM 722 C CA . GLY A 1 93 ? 37.277 -0.629 -1.925 1.00 38.66 93 GLY A CA 1
ATOM 723 C C . GLY A 1 93 ? 37.024 -1.960 -2.636 1.00 38.66 93 GLY A C 1
ATOM 724 O O . GLY A 1 93 ? 37.048 -3.016 -2.016 1.00 38.66 93 GLY A O 1
ATOM 725 N N . HIS A 1 94 ? 36.974 -1.934 -3.968 1.00 32.50 94 HIS A N 1
ATOM 726 C CA . HIS A 1 94 ? 37.576 -3.019 -4.747 1.00 32.50 94 HIS A CA 1
ATOM 727 C C . HIS A 1 94 ? 38.979 -2.580 -5.172 1.00 32.50 94 HIS A C 1
ATOM 729 O O . HIS A 1 94 ? 39.181 -1.985 -6.228 1.00 32.50 94 HIS A O 1
ATOM 735 N N . SER A 1 95 ? 39.961 -2.854 -4.308 1.00 34.00 95 SER A N 1
ATOM 736 C CA . SER A 1 95 ? 41.361 -2.909 -4.718 1.00 34.00 95 SER A CA 1
ATOM 737 C C . SER A 1 95 ? 41.525 -4.159 -5.577 1.00 34.00 95 SER A C 1
ATOM 739 O O . SER A 1 95 ? 41.402 -5.288 -5.104 1.00 34.00 9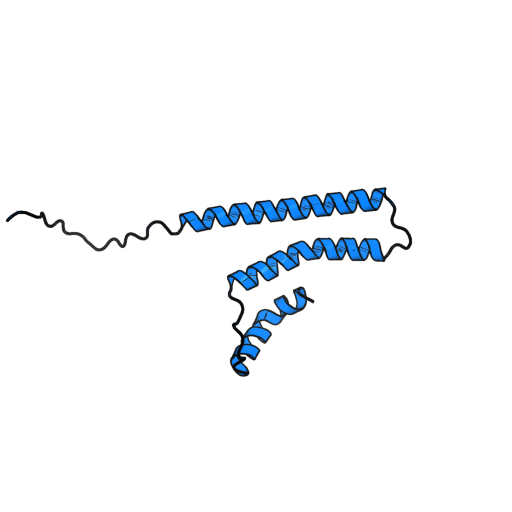5 SER A O 1
ATOM 741 N N . VAL A 1 96 ? 41.725 -3.946 -6.872 1.00 33.31 96 VAL A N 1
ATOM 742 C CA . VAL A 1 96 ? 42.083 -4.990 -7.824 1.00 33.31 96 VAL A CA 1
ATOM 743 C C . VAL A 1 96 ? 43.523 -5.413 -7.515 1.00 33.31 96 VAL A C 1
ATOM 745 O O . VAL A 1 96 ? 44.480 -4.721 -7.855 1.00 33.31 96 VAL A O 1
ATOM 748 N N . CYS A 1 97 ? 43.681 -6.543 -6.824 1.00 35.38 97 CYS A N 1
ATOM 749 C CA . CYS A 1 97 ? 44.975 -7.184 -6.609 1.00 35.38 97 CYS A CA 1
ATOM 750 C C . CYS A 1 97 ? 45.463 -7.807 -7.926 1.00 35.38 97 CYS A C 1
ATOM 752 O O . CYS A 1 97 ? 45.201 -8.979 -8.195 1.00 35.38 97 CYS A O 1
ATOM 754 N N . ILE A 1 98 ? 46.187 -7.040 -8.748 1.00 40.06 98 ILE A N 1
ATOM 755 C CA . ILE A 1 98 ? 47.025 -7.615 -9.808 1.00 40.06 98 ILE A CA 1
ATOM 756 C C . ILE A 1 98 ? 48.400 -7.928 -9.222 1.00 40.06 98 ILE A C 1
ATOM 758 O O . ILE A 1 98 ? 49.002 -7.130 -8.505 1.00 40.06 98 ILE A O 1
ATOM 762 N N . HIS A 1 99 ? 48.847 -9.137 -9.540 1.00 37.72 99 HIS A N 1
ATOM 763 C CA . HIS A 1 99 ? 50.138 -9.745 -9.253 1.00 37.72 99 HIS A CA 1
ATOM 764 C C . HIS A 1 99 ? 51.339 -8.785 -9.219 1.00 37.72 99 HIS A C 1
ATOM 766 O O . HIS A 1 99 ? 51.492 -7.895 -10.049 1.00 37.72 99 HIS A O 1
ATOM 772 N N . GLY A 1 100 ? 52.212 -9.034 -8.244 1.00 42.44 100 GLY A N 1
ATOM 773 C CA . GLY A 1 100 ? 53.254 -8.126 -7.802 1.00 42.44 100 GLY A CA 1
ATOM 774 C C . GLY A 1 100 ? 54.367 -7.777 -8.788 1.00 42.44 100 GLY A C 1
ATOM 775 O O . GLY A 1 100 ? 54.809 -8.578 -9.603 1.00 42.44 100 GLY A O 1
ATOM 776 N N . LYS A 1 101 ? 54.912 -6.580 -8.566 1.00 35.84 101 LYS A N 1
ATOM 777 C CA . LYS A 1 101 ? 56.350 -6.295 -8.459 1.00 35.84 101 LYS A CA 1
ATOM 778 C C . LYS A 1 101 ? 56.521 -4.880 -7.899 1.00 35.84 101 LYS A C 1
ATOM 780 O O . LYS A 1 101 ? 56.070 -3.915 -8.504 1.00 35.84 101 LYS A O 1
ATOM 785 N N . LYS A 1 102 ? 57.185 -4.750 -6.744 1.00 37.88 102 LYS A N 1
ATOM 786 C CA . LYS A 1 102 ? 57.747 -3.467 -6.298 1.00 37.88 102 LYS A CA 1
ATOM 787 C C . LYS A 1 102 ? 58.826 -3.052 -7.298 1.00 37.88 102 LYS A C 1
ATOM 789 O O . LYS A 1 102 ? 59.762 -3.817 -7.516 1.00 37.88 102 LYS A O 1
ATOM 794 N N . VAL A 1 103 ? 58.727 -1.842 -7.838 1.00 39.69 103 VAL A N 1
ATOM 795 C CA . VAL A 1 103 ? 59.858 -1.149 -8.465 1.00 39.69 103 VAL A CA 1
ATOM 796 C C . VAL A 1 103 ? 60.187 0.057 -7.578 1.00 39.69 103 VAL A C 1
ATOM 798 O O . VAL A 1 103 ? 59.290 0.860 -7.321 1.00 39.69 103 VAL A O 1
ATOM 801 N N . PRO A 1 104 ? 61.414 0.173 -7.041 1.00 37.62 104 PRO A N 1
ATOM 802 C CA . PRO A 1 104 ? 61.823 1.344 -6.275 1.00 37.62 104 PRO A CA 1
ATOM 803 C C . PRO A 1 104 ? 62.090 2.515 -7.229 1.00 37.62 104 PRO A C 1
ATOM 805 O O . PRO A 1 104 ? 62.791 2.352 -8.226 1.00 37.62 104 PRO A O 1
ATOM 808 N N . GLN A 1 105 ? 61.543 3.695 -6.926 1.00 42.84 105 GLN A N 1
ATOM 809 C CA . GLN A 1 105 ? 61.967 4.929 -7.585 1.00 42.84 105 GLN A CA 1
ATOM 810 C C . GLN A 1 105 ? 63.331 5.343 -7.022 1.00 42.84 105 GLN A C 1
ATOM 812 O O . GLN A 1 105 ? 63.460 5.570 -5.821 1.00 42.84 105 GLN A O 1
ATOM 817 N N . ASN A 1 106 ? 64.334 5.408 -7.897 1.00 37.06 106 ASN A N 1
ATOM 818 C CA . ASN A 1 106 ? 65.690 5.872 -7.618 1.00 37.06 106 ASN A CA 1
ATOM 819 C C . ASN A 1 106 ? 66.113 6.826 -8.751 1.00 37.06 106 ASN A C 1
ATOM 821 O O . ASN A 1 106 ? 66.224 6.354 -9.878 1.00 37.06 106 ASN A O 1
ATOM 825 N N . GLY A 1 107 ? 66.384 8.100 -8.418 1.00 41.56 107 GLY A N 1
ATOM 826 C CA . GLY A 1 107 ? 67.105 9.117 -9.224 1.00 41.56 107 GLY A CA 1
ATOM 827 C C . GLY A 1 107 ? 66.423 9.563 -10.530 1.00 41.56 107 GLY A C 1
ATOM 828 O O . GLY A 1 107 ? 65.800 8.759 -11.206 1.00 41.56 107 GLY A O 1
ATOM 829 N N . ILE A 1 108 ? 66.501 10.817 -10.979 1.00 41.16 108 ILE A N 1
ATOM 830 C CA . ILE A 1 108 ? 67.526 11.866 -10.827 1.00 41.16 108 ILE A CA 1
ATOM 831 C C . ILE A 1 108 ? 66.823 13.221 -10.704 1.00 41.16 108 ILE A C 1
ATOM 833 O O . ILE A 1 108 ? 65.838 13.423 -11.451 1.00 41.16 108 ILE A O 1
#

Sequence (108 aa):
MLKLFLESKDAIISTLAIVNAPVDALTQEEWDVVREVCTVLESFEQVTVEISAERYVTASKMLLLCKGLQKITARHQREVTATTHKTSDRVGGHSVCIHGKKVPQNGI

Organism: NCBI:txid143900

pLDDT: mean 81.31, std 23.48, range [32.5, 98.12]